Protein AF-A0A9E6ULP2-F1 (afdb_monomer)

Foldseek 3Di:
DLAADALVVQLVVQLVVQQVVVCVP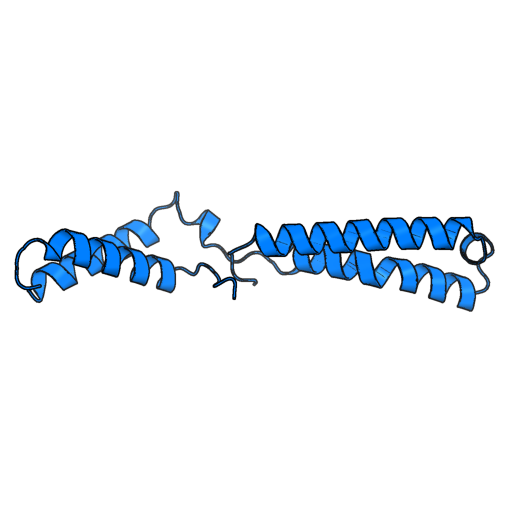PDCDPVSSVVSNVVSVVVSPPPVCVVLRDAAECVRQQLNQLQCQLVVLVVVLVVCVVVVPVVSPDPVSVVVSNVSNVVSNVSNVVSVVPHSHHYD

Structure (mmCIF, N/CA/C/O backbone):
data_AF-A0A9E6ULP2-F1
#
_entry.id   AF-A0A9E6ULP2-F1
#
loop_
_atom_site.group_PDB
_atom_site.id
_atom_site.type_symbol
_atom_site.label_atom_id
_atom_site.label_alt_id
_atom_site.label_comp_id
_atom_site.label_asym_id
_atom_site.label_entity_id
_atom_site.label_seq_id
_atom_site.pdbx_PDB_ins_code
_atom_site.Cartn_x
_atom_site.Cartn_y
_atom_site.Cartn_z
_atom_site.occupancy
_atom_site.B_iso_or_equiv
_atom_site.auth_seq_id
_atom_site.auth_comp_id
_atom_site.auth_asym_id
_atom_site.auth_atom_id
_atom_site.pdbx_PDB_model_num
ATOM 1 N N . MET A 1 1 ? -12.528 10.688 2.227 1.00 38.94 1 MET A N 1
ATOM 2 C CA . MET A 1 1 ? -11.311 10.416 3.024 1.00 38.94 1 MET A CA 1
ATOM 3 C C . MET A 1 1 ? -11.474 9.041 3.650 1.00 38.94 1 MET A C 1
ATOM 5 O O . MET A 1 1 ? -12.421 8.856 4.396 1.00 38.94 1 MET A O 1
ATOM 9 N N . THR A 1 2 ? -10.645 8.054 3.305 1.00 45.78 2 THR A N 1
ATOM 10 C CA . THR A 1 2 ? -10.692 6.730 3.947 1.00 45.78 2 THR A CA 1
ATOM 11 C C . THR A 1 2 ? -10.040 6.839 5.324 1.00 45.78 2 THR A C 1
ATOM 13 O O . THR A 1 2 ? -8.835 7.054 5.444 1.00 45.78 2 THR A O 1
ATOM 16 N N . HIS A 1 3 ? -10.854 6.804 6.377 1.00 56.56 3 HIS A N 1
ATOM 17 C CA . HIS A 1 3 ? -10.386 6.939 7.753 1.00 56.56 3 HIS A CA 1
ATOM 18 C C . HIS A 1 3 ? -9.713 5.636 8.201 1.00 56.56 3 HIS A C 1
ATOM 20 O O . HIS A 1 3 ? -10.330 4.577 8.162 1.00 56.56 3 HIS A O 1
ATOM 26 N N . ALA A 1 4 ? -8.447 5.709 8.628 1.00 64.69 4 ALA A N 1
ATOM 27 C CA . ALA A 1 4 ? -7.738 4.543 9.150 1.00 64.69 4 ALA A CA 1
ATOM 28 C C . ALA A 1 4 ? -8.440 3.967 10.398 1.00 64.69 4 ALA A C 1
ATOM 30 O O . ALA A 1 4 ? -8.807 4.730 11.298 1.00 64.69 4 ALA A O 1
ATOM 31 N N . LEU A 1 5 ? -8.603 2.646 10.456 1.00 67.56 5 LEU A N 1
ATOM 32 C CA . LEU A 1 5 ? -9.182 1.900 11.569 1.00 67.56 5 LEU A CA 1
ATOM 33 C C . LEU A 1 5 ? -8.105 1.717 12.651 1.00 67.56 5 LEU A C 1
ATOM 35 O O . LEU A 1 5 ? -7.146 0.970 12.469 1.00 67.56 5 LEU A O 1
ATOM 39 N N . THR A 1 6 ? -8.226 2.445 13.760 1.00 72.19 6 THR A N 1
ATOM 40 C CA . THR A 1 6 ? -7.320 2.359 14.918 1.00 72.19 6 THR A CA 1
ATOM 41 C C . THR A 1 6 ? -8.057 1.783 16.118 1.00 72.19 6 THR A C 1
ATOM 43 O O . THR A 1 6 ? -9.282 1.871 16.182 1.00 72.19 6 THR A O 1
ATOM 46 N N . ARG A 1 7 ? -7.321 1.251 17.107 1.00 72.31 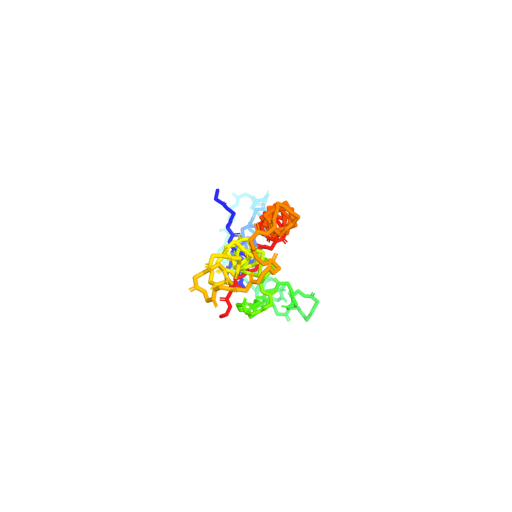7 ARG A N 1
ATOM 47 C CA . ARG A 1 7 ? -7.918 0.744 18.356 1.00 72.31 7 ARG A CA 1
ATOM 48 C C . ARG A 1 7 ? -8.822 1.790 19.017 1.00 72.31 7 ARG A C 1
ATOM 50 O O . ARG A 1 7 ? -9.983 1.508 19.267 1.00 72.31 7 ARG A O 1
ATOM 57 N N . SER A 1 8 ? -8.330 3.018 19.158 1.00 73.19 8 SER A N 1
ATOM 58 C CA . SER A 1 8 ? -9.092 4.140 19.718 1.00 73.19 8 SER A CA 1
ATOM 59 C C . SER A 1 8 ? -10.354 4.5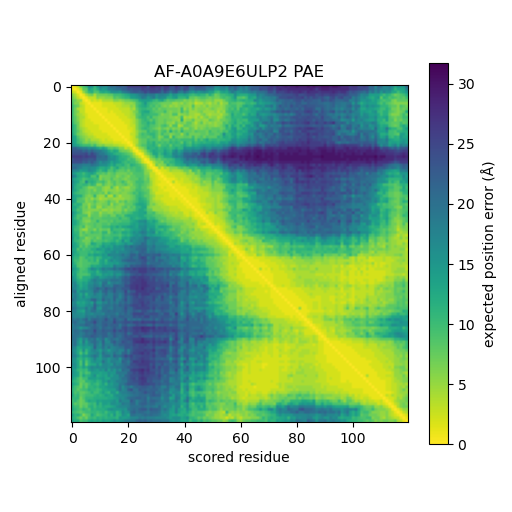01 18.925 1.00 73.19 8 SER A C 1
ATOM 61 O O . SER A 1 8 ? -11.341 4.935 19.507 1.00 73.19 8 SER A O 1
ATOM 63 N N . ARG A 1 9 ? -10.351 4.328 17.595 1.00 75.19 9 ARG A N 1
ATOM 64 C CA . ARG A 1 9 ? -11.533 4.578 16.756 1.00 75.19 9 ARG A CA 1
ATOM 65 C C . ARG A 1 9 ? -12.549 3.455 16.838 1.00 75.19 9 ARG A C 1
ATOM 67 O O . ARG A 1 9 ? -13.739 3.739 16.836 1.00 75.19 9 ARG A O 1
ATOM 74 N N . LEU A 1 10 ? -12.085 2.209 16.902 1.00 75.19 10 LEU A N 1
ATOM 75 C CA . LEU A 1 10 ? -12.963 1.076 17.153 1.00 75.19 10 LEU A CA 1
ATOM 76 C C . LEU A 1 10 ? -13.621 1.221 18.529 1.00 75.19 10 LEU A C 1
ATOM 78 O O . LEU A 1 10 ? -14.828 1.066 18.632 1.00 75.19 10 LEU A O 1
ATOM 82 N N . GLU A 1 11 ? -12.852 1.586 19.555 1.00 73.94 11 GLU A N 1
ATOM 83 C CA . GLU A 1 11 ? -13.379 1.840 20.898 1.00 73.94 11 GLU A CA 1
ATOM 84 C C . GLU A 1 11 ? -14.422 2.960 20.900 1.00 73.94 11 GLU A C 1
ATOM 86 O O . GLU A 1 11 ? -15.490 2.787 21.476 1.00 73.94 11 GLU A O 1
ATOM 91 N N . ALA A 1 12 ? -14.157 4.076 20.214 1.00 75.25 12 ALA A N 1
ATOM 92 C CA . ALA A 1 12 ? -15.123 5.165 20.093 1.00 75.25 12 ALA A CA 1
ATOM 93 C C . ALA A 1 12 ? -16.407 4.718 19.372 1.00 75.25 12 ALA A C 1
ATOM 95 O O . ALA A 1 12 ? -17.495 4.918 19.893 1.00 75.25 12 ALA A O 1
ATOM 96 N N . ALA A 1 13 ? -16.288 4.032 18.231 1.00 75.12 13 ALA A N 1
ATOM 97 C CA . ALA A 1 13 ? -17.442 3.569 17.459 1.00 75.12 13 ALA A CA 1
ATOM 98 C C . ALA A 1 13 ? -18.276 2.511 18.203 1.00 75.12 13 ALA A C 1
ATOM 100 O O . ALA A 1 13 ? -19.500 2.520 18.120 1.00 75.12 13 ALA A O 1
ATOM 101 N N . VAL A 1 14 ? -17.629 1.601 18.940 1.00 77.19 14 VAL A N 1
ATOM 102 C CA . VAL A 1 14 ? -18.321 0.605 19.771 1.00 77.19 14 VAL A CA 1
ATOM 103 C C . VAL A 1 14 ? -18.964 1.269 20.986 1.00 77.19 14 VAL A C 1
ATOM 105 O O . VAL A 1 14 ? -20.073 0.894 21.351 1.00 77.19 14 VAL A O 1
ATOM 108 N N . ALA A 1 15 ? -18.309 2.259 21.600 1.00 70.44 15 ALA A N 1
ATOM 109 C CA . ALA A 1 15 ? -18.885 3.016 22.705 1.00 70.44 15 ALA A CA 1
ATOM 110 C C . ALA A 1 15 ? -20.106 3.830 22.256 1.00 70.44 15 ALA A C 1
ATOM 112 O O . ALA A 1 15 ? -21.108 3.817 22.963 1.00 70.44 15 ALA A O 1
ATOM 113 N N . ASP A 1 16 ? -20.046 4.465 21.083 1.00 70.06 16 ASP A N 1
ATOM 114 C CA . ASP A 1 16 ? -21.165 5.209 20.497 1.00 70.06 16 ASP A CA 1
ATOM 115 C C . ASP A 1 16 ? -22.3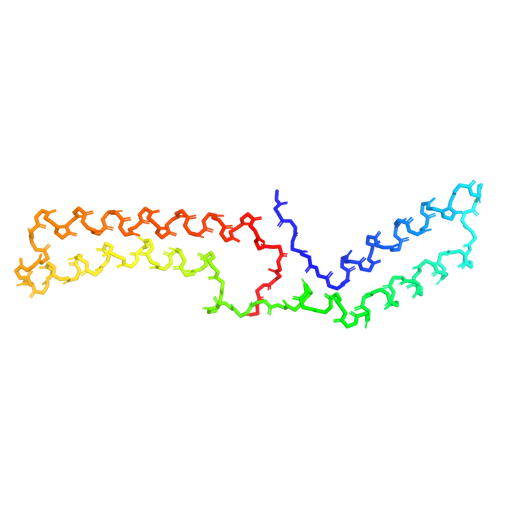22 4.260 20.150 1.00 70.06 16 ASP A C 1
ATOM 117 O O . ASP A 1 16 ? -23.435 4.462 20.618 1.00 70.06 16 ASP A O 1
ATOM 121 N N . ALA A 1 17 ? -22.058 3.145 19.456 1.00 71.25 17 ALA A N 1
ATOM 122 C CA . ALA A 1 17 ? -23.091 2.156 19.129 1.00 71.25 17 ALA A CA 1
ATOM 123 C C . ALA A 1 17 ? -23.721 1.505 20.377 1.00 71.25 17 ALA A C 1
ATOM 125 O O . ALA A 1 17 ? -24.922 1.234 20.410 1.00 71.25 17 ALA A O 1
ATOM 126 N N . ALA A 1 18 ? -22.925 1.251 21.420 1.00 70.06 18 ALA A N 1
ATOM 127 C CA . ALA A 1 18 ? -23.423 0.730 22.688 1.00 70.06 18 ALA A CA 1
ATOM 128 C C . ALA A 1 18 ? -24.217 1.786 23.470 1.00 70.06 18 ALA A C 1
ATOM 130 O O . ALA A 1 18 ? -25.210 1.444 24.107 1.00 70.06 18 ALA A O 1
ATOM 131 N N . ALA A 1 19 ? -23.804 3.055 23.423 1.00 65.31 19 ALA A N 1
ATOM 132 C CA . ALA A 1 19 ? -24.542 4.163 24.015 1.00 65.31 19 ALA A CA 1
ATOM 133 C C . ALA A 1 19 ? -25.871 4.409 23.288 1.00 65.31 19 ALA A C 1
ATOM 135 O O . ALA A 1 19 ? -26.871 4.619 23.965 1.00 65.31 19 ALA A O 1
ATOM 136 N N . ASP A 1 20 ? -25.908 4.296 21.959 1.00 68.88 20 ASP A N 1
ATOM 137 C CA . ASP A 1 20 ? -27.130 4.387 21.152 1.00 68.88 20 ASP A CA 1
ATOM 138 C C . ASP A 1 20 ? -28.093 3.234 21.472 1.00 68.88 20 ASP A C 1
ATOM 140 O O . ASP A 1 20 ? -29.272 3.463 21.737 1.00 68.88 20 ASP A O 1
ATOM 144 N N . ALA A 1 21 ? -27.588 1.997 21.560 1.00 63.09 21 ALA A N 1
ATOM 145 C CA . ALA A 1 21 ? -28.390 0.829 21.936 1.00 63.09 21 ALA A CA 1
ATOM 146 C C . ALA A 1 21 ? -28.915 0.894 23.386 1.00 63.09 21 ALA A C 1
ATOM 148 O O . ALA A 1 21 ? -30.000 0.399 23.681 1.00 63.09 21 ALA A O 1
ATOM 149 N N . LEU A 1 22 ? -28.160 1.508 24.304 1.00 63.50 22 LEU A N 1
ATOM 150 C CA . LEU A 1 22 ? -28.596 1.770 25.682 1.00 63.50 22 LEU A CA 1
ATOM 151 C C . LEU A 1 22 ? -29.486 3.025 25.788 1.00 63.50 22 LEU A C 1
ATOM 153 O O . LEU A 1 22 ? -30.222 3.173 26.763 1.00 63.50 22 LEU A O 1
ATOM 157 N N . GLY A 1 23 ? -29.414 3.921 24.802 1.00 55.03 23 GLY A N 1
ATOM 158 C CA . GLY A 1 23 ? -30.102 5.208 24.719 1.00 55.03 23 GLY A CA 1
ATOM 159 C C . GLY A 1 23 ? -31.560 5.126 24.271 1.00 55.03 23 GLY A C 1
ATOM 160 O O . GLY A 1 23 ? -32.308 6.068 24.528 1.00 55.03 23 GLY A O 1
ATOM 161 N N . GLU A 1 24 ? -32.020 3.988 23.732 1.00 53.06 24 GLU A N 1
ATOM 162 C CA . GLU A 1 24 ? -33.464 3.710 23.628 1.00 53.06 24 GLU A CA 1
ATOM 163 C C . GLU A 1 24 ? -34.162 3.738 25.007 1.00 53.06 24 GLU A C 1
ATOM 165 O O . GLU A 1 24 ? -35.375 3.932 25.090 1.00 53.06 24 GLU A O 1
ATOM 170 N N . ALA A 1 25 ? -33.408 3.666 26.113 1.00 51.59 25 ALA A N 1
ATOM 171 C CA . ALA A 1 25 ? -33.887 3.966 27.460 1.00 51.59 25 ALA A CA 1
ATOM 172 C C . ALA A 1 25 ? -33.634 5.441 27.861 1.00 51.59 25 ALA A C 1
ATOM 174 O O . ALA A 1 25 ? -32.802 5.728 28.714 1.00 51.59 25 ALA A O 1
ATOM 175 N N . ALA A 1 26 ? -34.388 6.362 27.254 1.00 49.25 26 ALA A N 1
ATOM 176 C CA . ALA A 1 26 ? -34.770 7.734 27.654 1.00 49.25 26 ALA A CA 1
ATOM 177 C C . ALA A 1 26 ? -33.758 8.758 28.246 1.00 49.25 26 ALA A C 1
ATOM 179 O O . ALA A 1 26 ? -33.961 9.942 28.002 1.00 49.25 26 ALA A O 1
ATOM 180 N N . VAL A 1 27 ? -32.700 8.419 28.990 1.00 54.62 27 VAL A N 1
ATOM 181 C CA . VAL A 1 27 ? -31.626 9.350 29.409 1.00 54.62 27 VAL A CA 1
ATOM 182 C C . VAL A 1 27 ? -30.354 8.538 29.704 1.00 54.62 27 VAL A C 1
ATOM 184 O O . VAL A 1 27 ? -30.373 7.712 30.623 1.00 54.62 27 VAL A O 1
ATOM 187 N N . PRO A 1 28 ? -29.219 8.767 29.013 1.00 55.56 28 PRO A N 1
ATOM 188 C CA . PRO A 1 28 ? -27.991 8.034 29.292 1.00 55.56 28 PRO A CA 1
ATOM 189 C C . PRO A 1 28 ? -27.460 8.419 30.677 1.00 55.56 28 PRO A C 1
ATOM 191 O O . PRO A 1 28 ? -26.931 9.506 30.904 1.00 55.56 28 PRO A O 1
ATOM 194 N N . THR A 1 29 ? -27.612 7.514 31.642 1.00 64.44 29 THR A N 1
ATOM 195 C CA . THR A 1 29 ? -27.013 7.674 32.971 1.00 64.44 29 THR A CA 1
ATOM 196 C C . THR A 1 29 ? -25.493 7.509 32.885 1.00 64.44 29 THR A C 1
ATOM 198 O O . THR A 1 29 ? -24.982 6.752 32.058 1.00 64.44 29 THR A O 1
ATOM 201 N N . GLY A 1 30 ? -24.736 8.140 33.792 1.00 66.06 30 GLY A N 1
ATOM 202 C CA . GLY A 1 30 ? -23.274 7.966 33.855 1.00 66.06 30 GLY A CA 1
ATOM 203 C C . GLY A 1 30 ? -22.826 6.498 33.984 1.00 66.06 30 GLY A C 1
ATOM 204 O O . GLY A 1 30 ? -21.731 6.144 33.552 1.00 66.06 30 GLY A O 1
ATOM 205 N N . LYS A 1 31 ? -23.697 5.618 34.503 1.00 67.62 31 LYS A N 1
ATOM 206 C CA . LYS A 1 31 ? -23.482 4.163 34.551 1.00 67.62 31 LYS A CA 1
ATOM 207 C C . LYS A 1 31 ? -23.613 3.489 33.178 1.00 67.62 31 LYS A C 1
ATOM 209 O O . LYS A 1 31 ? -22.818 2.600 32.890 1.00 67.62 31 LYS A O 1
ATOM 214 N N . ALA A 1 32 ? -24.557 3.914 32.336 1.00 67.12 32 ALA A N 1
ATOM 215 C CA . ALA A 1 32 ? -24.719 3.392 30.976 1.00 67.12 32 ALA A CA 1
ATOM 216 C C . ALA A 1 32 ? -23.506 3.744 30.098 1.00 67.12 32 ALA A C 1
ATOM 218 O O . ALA A 1 32 ? -22.935 2.865 29.459 1.00 67.12 32 ALA A O 1
ATOM 219 N N . MET A 1 33 ? -23.022 4.988 30.181 1.00 68.38 33 MET A N 1
ATOM 220 C CA . MET A 1 33 ? -21.796 5.422 29.489 1.00 68.38 33 MET A CA 1
ATOM 221 C C . MET A 1 33 ? -20.546 4.672 29.977 1.00 68.38 33 MET A C 1
ATOM 223 O O . MET A 1 33 ? -19.675 4.313 29.183 1.00 68.38 33 MET A O 1
ATOM 227 N N . ALA A 1 34 ? -20.455 4.385 31.281 1.00 72.06 34 ALA A N 1
ATOM 228 C CA . ALA A 1 34 ? -19.375 3.565 31.829 1.00 72.06 34 ALA A CA 1
ATOM 229 C C . ALA A 1 34 ? -19.451 2.100 31.353 1.00 72.06 34 ALA A C 1
ATOM 231 O O . ALA A 1 34 ? -18.416 1.488 31.093 1.00 72.06 34 ALA A O 1
ATOM 232 N N . GLY A 1 35 ? -20.660 1.545 31.210 1.00 73.19 35 GLY A N 1
ATOM 233 C CA . GLY A 1 35 ? -20.890 0.214 30.640 1.00 73.19 35 GLY A CA 1
ATOM 234 C C . GLY A 1 35 ? -20.507 0.131 29.161 1.00 73.19 35 GLY A C 1
ATOM 235 O O . GLY A 1 35 ? -19.785 -0.786 28.776 1.00 73.19 35 GLY A O 1
ATOM 236 N N . ALA A 1 36 ? -20.901 1.126 28.363 1.00 71.69 36 ALA A N 1
ATOM 237 C CA . ALA A 1 36 ? -20.540 1.240 26.950 1.00 71.69 36 ALA A CA 1
ATOM 238 C C . ALA A 1 36 ? -19.018 1.314 26.744 1.00 71.69 36 ALA A C 1
ATOM 240 O O . ALA A 1 36 ? -18.472 0.603 25.902 1.00 71.69 36 ALA A O 1
ATOM 241 N N . ARG A 1 37 ? -18.303 2.092 27.572 1.00 76.31 37 ARG A N 1
ATOM 242 C CA . ARG A 1 37 ? -16.829 2.133 27.545 1.00 76.31 37 ARG A CA 1
ATOM 243 C C . ARG A 1 37 ? -16.184 0.795 27.890 1.00 76.31 37 ARG A C 1
ATOM 245 O O . ARG A 1 37 ? -15.278 0.372 27.185 1.00 76.31 37 ARG A O 1
ATOM 252 N N . ARG A 1 38 ? -16.661 0.100 28.927 1.00 76.94 38 ARG A N 1
ATOM 253 C CA . ARG A 1 38 ? -16.136 -1.232 29.283 1.00 76.94 38 ARG A CA 1
ATOM 254 C C . ARG A 1 38 ? -16.373 -2.256 28.176 1.00 76.94 38 ARG A C 1
ATOM 256 O O . ARG A 1 38 ? -15.509 -3.089 27.922 1.00 76.94 38 ARG A O 1
ATOM 263 N N . LEU A 1 39 ? -17.526 -2.189 27.510 1.00 74.81 39 LEU A N 1
ATOM 264 C CA . LEU A 1 39 ? -17.814 -3.039 26.360 1.00 74.81 39 LEU A CA 1
ATOM 265 C C . LEU A 1 39 ? -16.856 -2.724 25.203 1.00 74.81 39 LEU A C 1
ATOM 267 O O . LEU A 1 39 ? -16.262 -3.643 24.647 1.00 74.81 39 LEU A O 1
ATOM 271 N N . ALA A 1 40 ? -16.631 -1.445 24.902 1.00 73.75 40 ALA A N 1
ATOM 272 C CA . ALA A 1 40 ?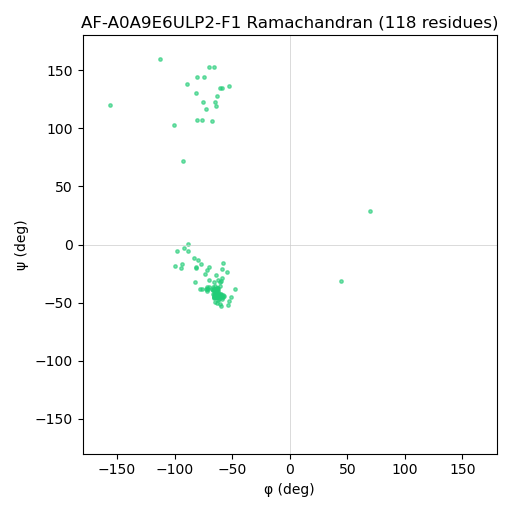 -15.666 -1.010 23.897 1.00 73.75 40 ALA A CA 1
ATOM 273 C C . ALA A 1 40 ? -14.236 -1.497 24.187 1.00 73.75 40 ALA A C 1
ATOM 275 O O . ALA A 1 40 ? -13.591 -2.042 23.292 1.00 73.75 40 ALA A O 1
ATOM 276 N N . GLU A 1 41 ? -13.776 -1.386 25.436 1.00 77.31 41 GLU A N 1
ATOM 277 C CA . GLU A 1 41 ? -12.485 -1.925 25.888 1.00 77.31 41 GLU A CA 1
ATOM 278 C C . GLU A 1 41 ? -12.423 -3.455 25.749 1.00 77.31 41 GLU A C 1
ATOM 280 O O . GLU A 1 41 ? -11.408 -4.006 25.326 1.00 77.31 41 GLU A O 1
ATOM 285 N N . SER A 1 42 ? -13.517 -4.164 26.049 1.00 77.88 42 SER A N 1
ATOM 286 C CA . SER A 1 42 ? -13.564 -5.625 25.907 1.00 77.88 42 SER A CA 1
ATOM 287 C C . SER A 1 42 ? -13.500 -6.081 24.445 1.00 77.88 42 SER A C 1
ATOM 289 O O . SER A 1 42 ? -12.809 -7.048 24.130 1.00 77.88 42 SER A O 1
ATOM 291 N N . VAL A 1 43 ? -14.161 -5.354 23.538 1.00 76.75 43 VAL A N 1
ATOM 292 C CA . VAL A 1 43 ? -14.167 -5.640 22.095 1.00 76.75 43 VAL A CA 1
ATOM 293 C C . VAL A 1 43 ? -12.815 -5.300 21.469 1.00 76.75 43 VAL A C 1
ATOM 295 O O . VAL A 1 43 ? -12.323 -6.034 20.614 1.00 76.75 43 VAL A O 1
ATOM 298 N N . SER A 1 44 ? -12.175 -4.214 21.905 1.00 75.12 44 SER A N 1
ATOM 299 C CA . SER A 1 44 ? -10.859 -3.813 21.400 1.00 75.12 44 SER A CA 1
ATOM 300 C C . SER A 1 44 ? -9.719 -4.724 21.880 1.00 75.12 44 SER A C 1
ATOM 302 O O . SER A 1 44 ? -8.668 -4.798 21.227 1.00 75.12 44 SER A O 1
ATOM 304 N N . ALA A 1 45 ? -9.940 -5.430 22.993 1.00 79.06 45 ALA A N 1
ATOM 305 C CA . ALA A 1 45 ? -9.062 -6.454 23.546 1.00 79.06 45 ALA A CA 1
ATOM 306 C C . ALA A 1 45 ? -9.328 -7.869 22.994 1.00 79.06 45 ALA A C 1
ATOM 308 O O . ALA A 1 45 ? -8.556 -8.780 23.301 1.00 79.06 45 ALA A O 1
ATOM 309 N N . ASP A 1 46 ? -10.371 -8.075 22.177 1.00 80.06 46 ASP A N 1
ATOM 310 C CA . ASP A 1 46 ? -10.672 -9.389 21.602 1.00 80.06 46 ASP A CA 1
ATOM 311 C C . ASP A 1 46 ? -9.536 -9.832 20.649 1.00 80.06 46 ASP A C 1
ATOM 313 O O . ASP A 1 46 ? -9.235 -9.141 19.661 1.00 80.06 46 ASP A O 1
ATOM 317 N N . PRO A 1 47 ? -8.902 -11.000 20.889 1.00 77.00 47 PRO A N 1
ATOM 318 C CA . PRO A 1 47 ? -7.830 -11.517 20.040 1.00 77.00 47 PRO A CA 1
ATOM 319 C C . PRO A 1 47 ? -8.252 -11.738 18.578 1.00 77.00 47 PRO A C 1
ATOM 321 O O . PRO A 1 47 ? -7.394 -11.756 17.697 1.00 77.00 47 PRO A O 1
ATOM 324 N N . ARG A 1 48 ? -9.551 -11.866 18.284 1.00 77.81 48 ARG A N 1
ATOM 325 C CA . ARG A 1 48 ? -10.080 -11.996 16.916 1.00 77.81 48 ARG A CA 1
ATOM 326 C C . ARG A 1 48 ? -10.047 -10.681 16.137 1.00 77.81 48 ARG A C 1
ATOM 328 O O . ARG A 1 48 ? -9.975 -10.709 14.911 1.00 77.81 48 ARG A O 1
ATOM 335 N N . VAL A 1 49 ? -10.075 -9.541 16.828 1.00 71.25 49 VAL A N 1
ATOM 336 C CA . VAL A 1 49 ? -10.082 -8.200 16.217 1.00 71.25 49 VAL A CA 1
ATOM 337 C C . VAL A 1 49 ? -8.665 -7.620 16.119 1.00 71.25 49 VAL A C 1
ATOM 339 O O . VAL A 1 49 ? -8.390 -6.773 15.267 1.00 71.25 49 VAL A O 1
ATOM 342 N N . ALA A 1 50 ? -7.724 -8.132 16.919 1.00 70.44 50 ALA A N 1
ATOM 343 C CA . ALA A 1 50 ? -6.325 -7.704 16.918 1.00 70.44 50 ALA A CA 1
ATOM 344 C C . ALA A 1 50 ? -5.657 -7.679 15.518 1.00 70.44 50 ALA A C 1
ATOM 346 O O . ALA A 1 50 ? -5.067 -6.647 15.186 1.00 70.44 50 ALA A O 1
ATOM 347 N N . PRO A 1 51 ? -5.804 -8.692 14.632 1.00 70.12 51 PRO A N 1
ATOM 348 C CA . PRO A 1 51 ? -5.181 -8.670 13.299 1.00 70.12 51 PRO A CA 1
ATOM 349 C C . PRO A 1 51 ? -5.696 -7.548 12.381 1.00 70.12 51 PRO A C 1
ATOM 351 O O . PRO A 1 51 ? -5.000 -7.106 11.459 1.00 70.12 51 PRO A O 1
ATOM 354 N N . ALA A 1 52 ? -6.929 -7.090 12.617 1.00 67.62 52 ALA A N 1
ATOM 355 C CA . ALA A 1 52 ? -7.547 -5.992 11.880 1.00 67.62 52 ALA A CA 1
ATOM 356 C C . ALA A 1 52 ? -7.100 -4.614 12.395 1.00 67.62 52 ALA A C 1
ATOM 358 O O . ALA A 1 52 ? -7.210 -3.635 11.663 1.00 67.62 52 ALA A O 1
ATOM 359 N N . LEU A 1 53 ? -6.575 -4.535 13.620 1.00 69.25 53 LEU A N 1
ATOM 360 C CA . LEU A 1 53 ? -6.091 -3.303 14.251 1.00 69.25 53 LEU A CA 1
ATOM 361 C C . LEU A 1 53 ? -4.571 -3.148 14.178 1.00 69.25 53 LEU A C 1
ATOM 363 O O . LEU A 1 53 ? -4.058 -2.043 14.365 1.00 69.25 53 LEU A O 1
ATOM 367 N N . GLU A 1 54 ? -3.846 -4.238 13.923 1.00 76.56 54 GLU A N 1
ATOM 368 C CA . GLU A 1 54 ? -2.395 -4.200 13.816 1.00 76.56 54 GLU A CA 1
ATOM 369 C C . GLU A 1 54 ? -1.940 -3.330 12.634 1.00 76.56 54 GLU A C 1
ATOM 371 O O . GLU A 1 54 ? -2.365 -3.546 11.489 1.00 76.56 54 GLU A O 1
ATOM 376 N N . PRO A 1 55 ? -1.040 -2.361 12.885 1.00 73.38 55 PRO A N 1
ATOM 377 C CA . PRO A 1 55 ? -0.455 -1.568 11.824 1.00 73.38 55 PRO A CA 1
ATOM 378 C C . PRO A 1 55 ? 0.282 -2.448 10.818 1.00 73.38 55 PRO A C 1
ATOM 380 O O . PRO A 1 55 ? 1.094 -3.308 11.174 1.00 73.38 55 PRO A O 1
ATOM 383 N N . VAL A 1 56 ? 0.058 -2.190 9.535 1.00 74.31 56 VAL A N 1
ATOM 384 C CA . VAL A 1 56 ? 0.774 -2.890 8.470 1.00 74.31 56 VAL A CA 1
ATOM 385 C C . VAL A 1 56 ? 2.133 -2.221 8.295 1.00 74.31 56 VAL A C 1
ATOM 387 O O . VAL A 1 56 ? 2.227 -1.003 8.165 1.00 74.31 56 VAL A O 1
ATOM 390 N N . SER A 1 57 ? 3.211 -3.005 8.267 1.00 79.50 57 SER A N 1
ATOM 391 C CA . SER A 1 57 ? 4.534 -2.480 7.901 1.00 79.50 57 SER A CA 1
ATOM 392 C C . SER A 1 57 ? 4.464 -1.752 6.555 1.00 79.50 57 SER A C 1
ATOM 394 O O . SER A 1 57 ? 3.896 -2.292 5.604 1.00 79.50 57 SER A O 1
ATOM 396 N N . ARG A 1 58 ? 5.096 -0.574 6.431 1.00 75.50 58 ARG A N 1
ATOM 397 C CA . ARG A 1 58 ? 5.228 0.146 5.145 1.00 75.50 58 ARG A CA 1
ATOM 398 C C . ARG A 1 58 ? 5.691 -0.758 4.001 1.00 75.50 58 ARG A C 1
ATOM 400 O O . ARG A 1 58 ? 5.155 -0.680 2.902 1.00 75.50 58 ARG A O 1
ATOM 407 N N . LEU A 1 59 ? 6.608 -1.685 4.280 1.00 73.31 59 LEU A N 1
ATOM 408 C CA . LEU A 1 59 ? 7.123 -2.640 3.297 1.00 73.31 59 LEU A CA 1
ATOM 409 C C . LEU A 1 59 ? 6.101 -3.692 2.868 1.00 73.31 59 LEU A C 1
ATOM 411 O O . LEU A 1 59 ? 6.304 -4.325 1.841 1.00 73.31 59 LEU A O 1
ATOM 415 N N . LYS A 1 60 ? 5.031 -3.920 3.635 1.00 76.19 60 LYS A N 1
ATOM 416 C CA . LYS A 1 60 ? 3.908 -4.813 3.299 1.00 76.19 60 LYS A CA 1
ATOM 417 C C . LYS A 1 60 ? 2.701 -4.061 2.728 1.00 76.19 60 LYS A C 1
ATOM 419 O O . LYS A 1 6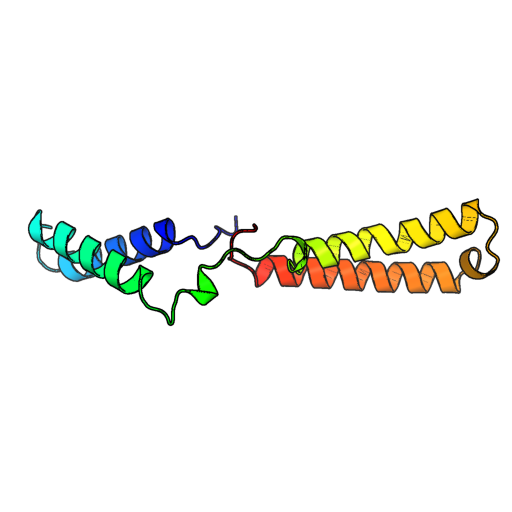0 ? 1.759 -4.707 2.282 1.00 76.19 60 LYS A O 1
ATOM 424 N N . SER A 1 61 ? 2.732 -2.727 2.707 1.00 78.88 61 SER A N 1
ATOM 425 C CA . SER A 1 61 ? 1.665 -1.908 2.132 1.00 78.88 61 SER A CA 1
ATOM 426 C C . SER A 1 61 ? 1.552 -2.150 0.631 1.00 78.88 61 SER A C 1
ATOM 428 O O . SER A 1 61 ? 2.490 -1.898 -0.127 1.00 78.88 61 SER A O 1
ATOM 430 N N . GLN A 1 62 ? 0.387 -2.628 0.201 1.00 80.50 62 GLN A N 1
ATOM 431 C CA . GLN A 1 62 ? 0.085 -2.835 -1.213 1.00 80.50 62 GLN A CA 1
ATOM 432 C C . GLN A 1 62 ? 0.094 -1.505 -1.976 1.00 80.50 62 GLN A C 1
ATOM 434 O O . GLN A 1 62 ? 0.648 -1.439 -3.068 1.00 80.50 62 GLN A O 1
ATOM 439 N N . THR A 1 63 ? -0.389 -0.424 -1.350 1.00 83.38 63 THR A N 1
ATOM 440 C CA . THR A 1 63 ? -0.320 0.934 -1.905 1.00 83.38 63 THR A CA 1
ATOM 441 C C . THR A 1 63 ? 1.115 1.375 -2.162 1.00 83.38 63 THR A C 1
ATOM 443 O O . THR A 1 63 ? 1.438 1.758 -3.281 1.00 83.38 63 THR A O 1
ATOM 446 N N . LEU A 1 64 ? 2.003 1.282 -1.163 1.00 82.38 64 LEU A N 1
ATOM 447 C CA . LEU A 1 64 ? 3.397 1.717 -1.333 1.00 82.38 64 LEU A CA 1
ATOM 448 C C . LEU A 1 64 ? 4.162 0.835 -2.321 1.00 82.38 64 LEU A C 1
ATOM 450 O O . LEU A 1 64 ? 4.920 1.357 -3.131 1.00 82.38 64 LEU A O 1
ATOM 454 N N . ARG A 1 65 ? 3.937 -0.485 -2.296 1.00 83.81 65 ARG A N 1
ATOM 455 C CA . ARG A 1 65 ? 4.518 -1.409 -3.282 1.00 83.81 65 ARG A CA 1
ATOM 456 C C . ARG A 1 65 ? 4.057 -1.079 -4.694 1.00 83.81 65 ARG A C 1
ATOM 458 O O . ARG A 1 65 ? 4.884 -1.007 -5.593 1.00 83.81 65 ARG A O 1
ATOM 465 N N . GLY A 1 66 ? 2.759 -0.858 -4.881 1.00 80.69 66 GLY A N 1
ATOM 466 C CA . GLY A 1 66 ? 2.197 -0.517 -6.180 1.00 80.69 66 GLY A CA 1
ATOM 467 C C . GLY A 1 66 ? 2.737 0.808 -6.712 1.00 80.69 66 GLY A C 1
ATOM 468 O O . GLY A 1 66 ? 3.160 0.863 -7.860 1.00 80.69 66 GLY A O 1
ATOM 469 N N . VAL A 1 67 ? 2.835 1.844 -5.867 1.00 86.12 67 VAL A N 1
ATOM 470 C CA . VAL A 1 67 ? 3.445 3.134 -6.242 1.00 86.12 67 VAL A CA 1
ATOM 471 C C . VAL A 1 67 ? 4.923 2.966 -6.597 1.00 86.12 67 VAL A C 1
ATOM 473 O O . VAL A 1 67 ? 5.370 3.497 -7.610 1.00 86.12 67 VAL A O 1
ATOM 476 N N . ALA A 1 68 ? 5.677 2.204 -5.801 1.00 88.56 68 ALA A N 1
ATOM 477 C CA . ALA A 1 68 ? 7.087 1.942 -6.071 1.00 88.56 68 ALA A CA 1
ATOM 478 C C . ALA A 1 68 ? 7.292 1.196 -7.397 1.00 88.56 68 ALA A C 1
ATOM 480 O O . ALA A 1 68 ? 8.192 1.548 -8.149 1.00 88.56 68 ALA A 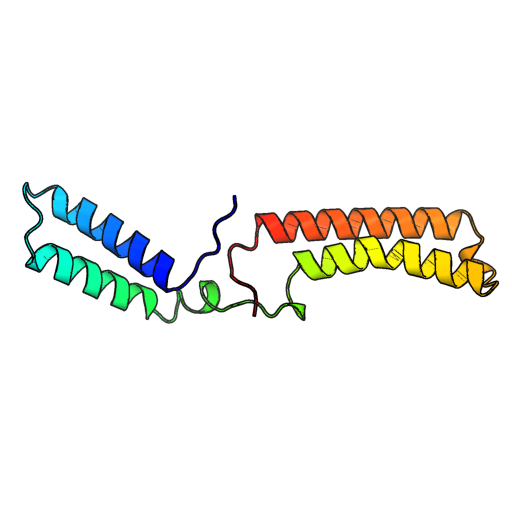O 1
ATOM 481 N N . ILE A 1 69 ? 6.445 0.214 -7.720 1.00 85.06 69 ILE A N 1
ATOM 482 C CA . ILE A 1 69 ? 6.467 -0.479 -9.018 1.00 85.06 69 ILE A CA 1
ATOM 483 C C . ILE A 1 69 ? 6.087 0.491 -10.143 1.00 85.06 69 ILE A C 1
ATOM 485 O O . ILE A 1 69 ? 6.784 0.561 -11.153 1.00 85.06 69 ILE A O 1
ATOM 489 N N . ALA A 1 70 ? 5.021 1.274 -9.945 1.00 85.06 70 ALA A N 1
ATOM 490 C CA . ALA A 1 70 ? 4.500 2.206 -10.938 1.00 85.06 70 ALA A CA 1
ATOM 491 C C . ALA A 1 70 ? 5.532 3.254 -11.364 1.00 85.06 70 ALA A C 1
ATOM 493 O O . ALA A 1 70 ? 5.703 3.499 -12.557 1.00 85.06 70 ALA A O 1
ATOM 494 N N . ALA A 1 71 ? 6.235 3.836 -10.391 1.00 84.94 71 ALA A N 1
ATOM 495 C CA . ALA A 1 71 ? 7.289 4.815 -10.626 1.00 84.94 71 ALA A CA 1
ATOM 496 C C . ALA A 1 71 ? 8.639 4.166 -10.975 1.00 84.94 71 ALA A C 1
ATOM 498 O O . ALA A 1 71 ? 9.423 4.732 -11.733 1.00 84.94 71 ALA A O 1
ATOM 499 N N . GLY A 1 72 ? 8.922 2.981 -10.432 1.00 83.06 72 GLY A N 1
ATOM 500 C CA . GLY A 1 72 ? 10.202 2.296 -10.589 1.00 83.06 72 GLY A CA 1
ATOM 501 C C . GLY A 1 72 ? 10.418 1.724 -11.985 1.00 83.06 72 GLY A C 1
ATOM 502 O O . GLY A 1 72 ? 11.516 1.846 -12.517 1.00 83.06 72 GLY A O 1
ATOM 503 N N . ALA A 1 73 ? 9.386 1.155 -12.611 1.00 82.94 73 ALA A N 1
ATOM 504 C CA . ALA A 1 73 ? 9.491 0.594 -13.959 1.00 82.94 73 ALA A CA 1
ATOM 505 C C . ALA A 1 73 ? 10.049 1.592 -15.007 1.00 82.94 73 ALA A C 1
ATOM 507 O O . ALA A 1 73 ? 11.065 1.274 -15.631 1.00 82.94 73 ALA A O 1
ATOM 508 N N . PRO A 1 74 ? 9.507 2.820 -15.157 1.00 83.44 74 PRO A N 1
ATOM 509 C CA . PRO A 1 74 ? 10.014 3.780 -16.134 1.00 83.44 74 PRO A CA 1
ATOM 510 C C . PRO A 1 74 ? 11.389 4.319 -15.742 1.00 83.44 74 PRO A C 1
ATOM 512 O O . PRO A 1 74 ? 12.200 4.595 -16.622 1.00 83.44 74 PRO A O 1
ATOM 515 N N . LEU A 1 75 ? 11.689 4.422 -14.442 1.00 86.94 75 LEU A N 1
ATOM 516 C CA . LEU A 1 75 ? 13.018 4.808 -13.961 1.00 86.94 75 LEU A CA 1
ATOM 517 C C . LEU A 1 75 ? 14.087 3.780 -14.342 1.00 86.94 75 LEU A C 1
ATOM 519 O O . LEU A 1 75 ? 15.181 4.168 -14.739 1.00 86.94 75 LEU A O 1
ATOM 523 N N . VAL A 1 76 ? 13.775 2.483 -14.270 1.00 86.88 76 VAL A N 1
ATOM 524 C CA . VAL A 1 76 ? 14.696 1.415 -14.686 1.00 86.88 76 VAL A CA 1
ATOM 525 C C . VAL A 1 76 ? 14.965 1.484 -16.189 1.00 86.88 76 VAL A C 1
ATOM 527 O O . VAL A 1 76 ? 16.120 1.378 -16.597 1.00 86.88 76 VAL A O 1
ATOM 530 N N . VAL A 1 77 ? 13.941 1.724 -17.015 1.00 86.62 77 VAL A N 1
ATOM 531 C CA . VAL A 1 77 ? 14.134 1.907 -18.465 1.00 86.62 77 VAL A CA 1
ATOM 532 C C . VAL A 1 77 ? 14.932 3.175 -18.763 1.00 86.62 77 VAL A C 1
ATOM 534 O O . VAL A 1 77 ? 15.872 3.127 -19.552 1.00 86.62 77 VAL A O 1
ATOM 537 N N . ALA A 1 78 ? 14.617 4.295 -18.111 1.00 85.12 78 ALA A N 1
ATOM 538 C CA . ALA A 1 78 ? 15.349 5.548 -18.282 1.00 85.12 78 ALA A CA 1
ATOM 539 C C . ALA A 1 78 ? 16.830 5.410 -17.890 1.00 85.12 78 ALA A C 1
ATOM 541 O O . ALA A 1 78 ? 17.705 5.871 -18.621 1.00 85.12 78 ALA A O 1
ATOM 542 N N . LEU A 1 79 ? 17.120 4.726 -16.780 1.00 89.44 79 LEU A N 1
ATOM 543 C CA . LEU A 1 79 ? 18.486 4.439 -16.348 1.00 89.44 79 LEU A CA 1
ATOM 544 C C . LEU A 1 79 ? 19.197 3.492 -17.323 1.00 89.44 79 LEU A C 1
ATOM 546 O O . LEU A 1 79 ? 20.348 3.732 -17.676 1.00 89.44 79 LEU A O 1
ATOM 550 N N . GLY A 1 80 ? 18.508 2.453 -17.801 1.00 84.94 80 GLY A N 1
ATOM 551 C CA . GLY A 1 80 ? 19.033 1.540 -18.816 1.00 84.94 80 GLY A CA 1
ATOM 552 C C . GLY A 1 80 ? 19.423 2.267 -20.103 1.00 84.94 80 GLY A C 1
ATOM 553 O O . GLY A 1 80 ? 20.511 2.036 -20.621 1.00 84.94 80 GLY A O 1
ATOM 554 N N . LYS A 1 81 ? 18.592 3.207 -20.568 1.00 89.00 81 LYS A N 1
ATOM 555 C CA . LYS A 1 81 ? 18.904 4.072 -21.716 1.00 89.00 81 LYS A CA 1
ATOM 556 C C . LYS A 1 81 ? 20.105 4.977 -21.447 1.00 89.00 81 LYS A C 1
ATOM 558 O O . LYS A 1 81 ? 20.992 5.072 -22.284 1.00 89.00 81 LYS A O 1
ATOM 563 N N . ALA A 1 82 ? 20.169 5.604 -20.272 1.00 89.81 82 ALA A N 1
ATOM 564 C CA . ALA A 1 82 ? 21.293 6.467 -19.901 1.00 89.81 82 ALA A CA 1
ATOM 565 C C . ALA A 1 82 ? 22.635 5.710 -19.842 1.00 89.81 82 ALA A C 1
ATOM 567 O O . ALA A 1 82 ? 23.681 6.290 -20.116 1.00 89.81 82 ALA A O 1
ATOM 568 N N . LEU A 1 83 ? 22.601 4.417 -19.506 1.00 91.38 83 LEU A N 1
ATOM 569 C CA . LEU A 1 83 ? 23.768 3.533 -19.467 1.00 91.38 83 LEU A CA 1
ATOM 570 C C . LEU A 1 83 ? 24.063 2.841 -20.814 1.00 91.38 83 LEU A C 1
ATOM 572 O O . LEU A 1 83 ? 25.005 2.054 -20.885 1.00 91.38 83 LEU A O 1
ATOM 576 N N . GLY A 1 84 ? 23.278 3.105 -21.866 1.00 87.44 84 GLY A N 1
ATOM 577 C CA . GLY A 1 84 ? 23.454 2.497 -23.191 1.00 87.44 84 GLY A CA 1
ATOM 578 C C . GLY A 1 84 ? 23.113 1.005 -23.247 1.00 87.44 84 GLY A C 1
ATOM 579 O O . GLY A 1 84 ? 23.708 0.259 -24.023 1.00 87.44 84 GLY A O 1
ATOM 580 N N . ALA A 1 85 ? 22.199 0.529 -22.395 1.00 86.44 85 ALA A N 1
ATOM 581 C CA . ALA A 1 85 ? 21.760 -0.861 -22.405 1.00 86.44 85 ALA A CA 1
ATOM 582 C C . ALA A 1 85 ? 20.857 -1.129 -23.633 1.00 86.44 85 ALA A C 1
ATOM 584 O O . ALA A 1 85 ? 19.738 -0.609 -23.672 1.00 86.44 85 ALA A O 1
ATOM 585 N N . PRO A 1 86 ? 21.246 -2.008 -24.583 1.00 81.06 86 PRO A N 1
ATOM 586 C CA . PRO A 1 86 ? 20.522 -2.189 -25.851 1.00 81.06 86 PRO A CA 1
ATOM 587 C C . PRO A 1 86 ? 19.065 -2.632 -25.674 1.00 81.06 86 PRO A C 1
ATOM 589 O O . PRO A 1 86 ? 18.183 -2.286 -26.453 1.00 81.06 86 PRO A O 1
ATOM 592 N N . ILE A 1 87 ? 18.794 -3.393 -24.610 1.00 77.62 87 ILE A N 1
ATOM 593 C CA . ILE A 1 87 ? 17.449 -3.876 -24.278 1.00 77.62 87 ILE A CA 1
ATOM 594 C C . ILE A 1 87 ? 16.516 -2.703 -23.935 1.00 77.62 87 ILE A C 1
ATOM 596 O O . ILE A 1 87 ? 15.342 -2.738 -24.301 1.00 77.62 87 I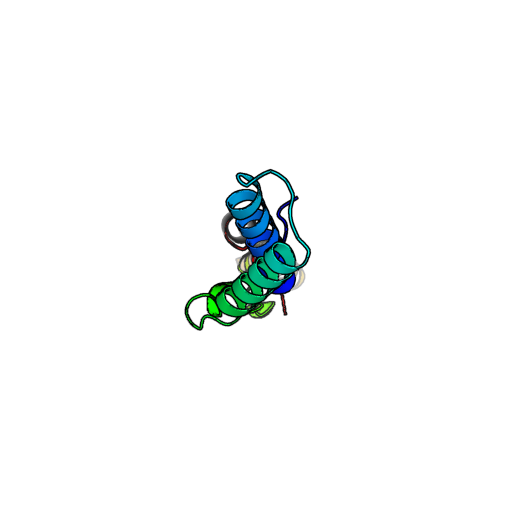LE A O 1
ATOM 600 N N . ALA A 1 88 ? 17.025 -1.655 -23.281 1.00 74.56 88 ALA A N 1
ATOM 601 C CA . ALA A 1 88 ? 16.236 -0.513 -22.820 1.00 74.56 88 ALA A CA 1
ATOM 602 C C . ALA A 1 88 ? 15.874 0.481 -23.940 1.00 74.56 88 ALA A C 1
ATOM 604 O O . ALA A 1 88 ? 14.956 1.281 -23.768 1.00 74.56 88 ALA A O 1
ATOM 605 N N . GLU A 1 89 ? 16.561 0.425 -25.082 1.00 80.00 89 GLU A N 1
ATOM 606 C CA . GLU A 1 89 ? 16.284 1.259 -26.262 1.00 80.00 89 GLU A CA 1
ATOM 607 C C . GLU A 1 89 ? 15.155 0.699 -27.140 1.00 80.00 89 GLU A C 1
ATOM 609 O O . GLU A 1 89 ? 14.651 1.381 -28.030 1.00 80.00 89 GLU A O 1
ATOM 614 N N . SER A 1 90 ? 14.730 -0.540 -26.887 1.00 85.88 90 SER A N 1
ATOM 615 C CA . SER A 1 90 ? 13.676 -1.185 -27.664 1.00 85.88 90 SER A CA 1
ATOM 616 C C . SER A 1 90 ? 12.280 -0.641 -27.332 1.00 85.88 90 SER A C 1
ATOM 618 O O . SER A 1 90 ? 11.937 -0.411 -26.170 1.00 85.88 90 SER A O 1
ATOM 620 N N . ALA A 1 91 ? 11.413 -0.551 -28.346 1.00 85.00 91 ALA A N 1
ATOM 621 C CA . ALA A 1 91 ? 9.988 -0.254 -28.154 1.00 85.00 91 ALA A CA 1
ATOM 622 C C . ALA A 1 91 ? 9.292 -1.291 -27.248 1.00 85.00 91 ALA A C 1
ATOM 624 O O . ALA A 1 91 ? 8.345 -0.975 -26.529 1.00 85.00 91 ALA A O 1
ATOM 625 N N . ALA A 1 92 ? 9.789 -2.532 -27.238 1.00 79.69 92 ALA A N 1
ATOM 626 C CA . ALA A 1 92 ? 9.309 -3.579 -26.345 1.00 79.69 92 ALA A CA 1
ATOM 627 C C . ALA A 1 92 ? 9.570 -3.241 -24.867 1.00 79.69 92 ALA A C 1
ATOM 629 O O . ALA A 1 92 ? 8.686 -3.449 -24.039 1.00 79.69 92 ALA A O 1
ATOM 630 N N . ALA A 1 93 ? 10.739 -2.687 -24.525 1.00 76.56 93 ALA A N 1
ATOM 631 C CA . ALA A 1 93 ? 11.048 -2.288 -23.152 1.00 76.56 93 ALA A CA 1
ATOM 632 C C . ALA A 1 93 ? 10.157 -1.140 -22.665 1.00 76.56 93 ALA A C 1
ATOM 634 O O . ALA A 1 93 ? 9.705 -1.164 -21.520 1.00 76.56 93 ALA A O 1
ATOM 635 N N . GLU A 1 94 ? 9.845 -0.177 -23.533 1.00 83.12 94 GLU A N 1
ATOM 636 C CA . GLU A 1 94 ? 8.887 0.886 -23.219 1.00 83.12 94 GLU A CA 1
ATOM 637 C C . GLU A 1 94 ? 7.485 0.323 -22.974 1.00 83.12 94 GLU A C 1
ATOM 639 O O . GLU A 1 94 ? 6.904 0.581 -21.922 1.00 83.12 94 GLU A O 1
ATOM 644 N N . LEU A 1 95 ? 6.975 -0.512 -23.887 1.00 83.88 95 LEU A N 1
ATOM 645 C CA . LEU A 1 95 ? 5.656 -1.138 -23.756 1.00 83.88 95 LEU A CA 1
ATOM 646 C C . LEU A 1 95 ? 5.541 -1.979 -22.479 1.00 83.88 95 LEU A C 1
ATOM 648 O O . LEU A 1 95 ? 4.572 -1.843 -21.731 1.00 83.88 95 LEU A O 1
ATOM 652 N N . VAL A 1 96 ? 6.538 -2.822 -22.19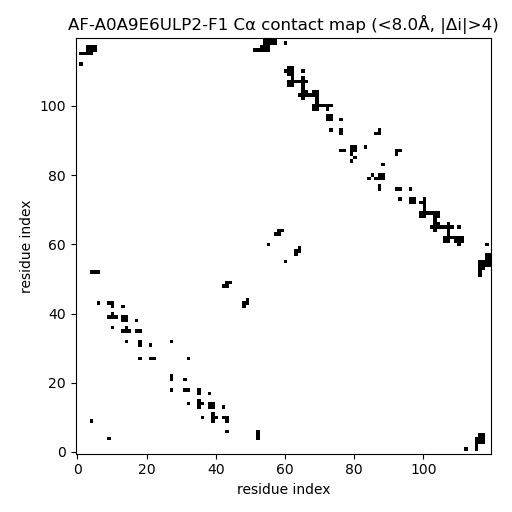9 1.00 82.31 96 VAL A N 1
ATOM 653 C CA . VAL A 1 96 ? 6.572 -3.644 -20.982 1.00 82.31 96 VAL A CA 1
ATOM 654 C C . VAL A 1 96 ? 6.624 -2.758 -19.741 1.00 82.31 96 VAL A C 1
ATOM 656 O O . VAL A 1 96 ? 5.865 -2.990 -18.801 1.00 82.31 96 VAL A O 1
ATOM 659 N N . SER A 1 97 ? 7.451 -1.711 -19.738 1.00 85.12 97 SER A N 1
ATOM 660 C CA . SER A 1 97 ? 7.505 -0.760 -18.626 1.00 85.12 97 SER A CA 1
ATOM 661 C C . SER A 1 97 ? 6.162 -0.077 -18.396 1.00 85.12 97 SER A C 1
ATOM 663 O O . SER A 1 97 ? 5.730 0.030 -17.252 1.00 85.12 97 SER A O 1
ATOM 665 N N . THR A 1 98 ? 5.472 0.358 -19.451 1.00 84.94 98 THR A N 1
ATOM 666 C CA . THR A 1 98 ? 4.148 0.979 -19.336 1.00 84.94 98 THR A CA 1
ATOM 667 C C . THR A 1 98 ? 3.124 0.010 -18.749 1.00 84.94 98 THR A C 1
ATOM 669 O O . THR A 1 98 ? 2.387 0.382 -17.837 1.00 84.94 98 THR A O 1
ATOM 672 N N . LEU A 1 99 ? 3.096 -1.245 -19.210 1.00 87.44 99 LEU A N 1
ATOM 673 C CA . LEU A 1 99 ? 2.191 -2.268 -18.677 1.00 87.44 99 LEU A CA 1
ATOM 674 C C . LEU A 1 99 ? 2.471 -2.568 -17.200 1.00 87.44 99 LEU A C 1
ATOM 676 O O . LEU A 1 99 ? 1.541 -2.619 -16.393 1.00 87.44 99 LEU A O 1
ATOM 680 N N . VAL A 1 100 ? 3.745 -2.710 -16.827 1.00 87.75 100 VAL A N 1
ATOM 681 C CA . VAL A 1 100 ? 4.157 -2.914 -15.430 1.00 87.75 100 VAL A CA 1
ATOM 682 C C . VAL A 1 100 ? 3.784 -1.703 -14.576 1.00 87.75 100 VAL A C 1
ATOM 684 O O . VAL A 1 100 ? 3.291 -1.874 -13.459 1.00 87.75 100 VAL A O 1
ATOM 687 N N . SER A 1 101 ? 3.937 -0.485 -15.100 1.00 85.38 101 SER A N 1
ATOM 688 C CA . SER A 1 101 ? 3.530 0.725 -14.392 1.00 85.38 101 SER A CA 1
ATOM 689 C C . SER A 1 101 ? 2.032 0.788 -14.135 1.00 85.38 101 SER A C 1
ATOM 691 O O . SER A 1 101 ? 1.617 1.096 -13.017 1.00 85.38 101 SER A O 1
ATOM 693 N N . LEU A 1 102 ? 1.220 0.468 -15.145 1.00 83.94 102 LEU A N 1
ATOM 694 C CA . LEU A 1 102 ? -0.236 0.423 -15.024 1.00 83.94 102 LEU A CA 1
ATOM 695 C C . LEU A 1 102 ? -0.678 -0.649 -14.025 1.00 83.94 102 LEU A C 1
ATOM 697 O O . LEU A 1 102 ? -1.526 -0.378 -13.175 1.00 83.94 102 LEU A O 1
ATOM 701 N N . ALA A 1 103 ? -0.061 -1.832 -14.061 1.00 84.25 103 ALA A N 1
ATOM 702 C CA . ALA A 1 103 ? -0.317 -2.889 -13.087 1.00 84.25 103 ALA A CA 1
ATOM 703 C C . ALA A 1 103 ? 0.057 -2.452 -11.659 1.00 84.25 103 ALA A C 1
ATOM 705 O O . ALA A 1 103 ? -0.713 -2.671 -10.724 1.00 84.25 103 ALA A O 1
ATOM 706 N N . GLY A 1 104 ? 1.197 -1.775 -11.485 1.00 84.12 104 GLY A N 1
ATOM 707 C CA . GLY A 1 104 ? 1.606 -1.186 -10.209 1.00 84.12 104 GLY A CA 1
ATOM 708 C C . GLY A 1 104 ? 0.613 -0.139 -9.699 1.00 84.12 104 GLY A C 1
ATOM 709 O O . GLY A 1 104 ? 0.237 -0.165 -8.527 1.00 84.12 104 GLY A O 1
ATOM 710 N N . ALA A 1 105 ? 0.123 0.737 -10.578 1.00 81.69 105 ALA A N 1
ATOM 711 C CA . ALA A 1 105 ? -0.874 1.750 -10.237 1.00 81.69 105 ALA A CA 1
ATOM 712 C C . ALA A 1 105 ? -2.221 1.123 -9.839 1.00 81.69 105 ALA A C 1
ATOM 714 O O . ALA A 1 105 ? -2.792 1.503 -8.816 1.00 81.69 105 ALA A O 1
ATOM 715 N N . ALA A 1 106 ? -2.693 0.119 -10.585 1.00 83.25 106 ALA A N 1
ATOM 716 C CA . ALA A 1 106 ? -3.903 -0.631 -10.255 1.00 83.25 106 ALA A CA 1
ATOM 717 C C . ALA A 1 106 ? -3.764 -1.365 -8.911 1.00 83.25 106 ALA A C 1
ATOM 719 O O . ALA A 1 106 ? -4.660 -1.309 -8.069 1.00 83.25 106 ALA A O 1
ATOM 720 N N . TYR A 1 107 ? -2.607 -1.980 -8.657 1.00 78.94 107 TYR A N 1
ATOM 721 C CA . TYR A 1 107 ? -2.308 -2.619 -7.377 1.00 78.94 107 TYR A CA 1
ATOM 722 C C . TYR A 1 107 ? -2.253 -1.609 -6.221 1.00 78.94 107 TYR A C 1
ATOM 724 O O . TYR A 1 107 ? -2.740 -1.884 -5.122 1.00 78.94 107 TYR A O 1
ATOM 732 N N . ALA A 1 108 ? -1.713 -0.410 -6.464 1.00 84.38 108 ALA A N 1
ATOM 733 C CA . ALA A 1 108 ? -1.682 0.648 -5.465 1.00 84.38 108 ALA A CA 1
ATOM 734 C C . ALA A 1 108 ? -3.085 1.150 -5.110 1.00 84.38 108 ALA A C 1
ATOM 736 O O . ALA A 1 108 ? -3.390 1.367 -3.931 1.00 84.38 108 ALA A O 1
ATOM 737 N N . TRP A 1 109 ? -3.919 1.321 -6.138 1.00 82.69 109 TRP A N 1
ATOM 738 C CA . TRP A 1 109 ? -5.317 1.708 -6.020 1.00 82.69 109 TRP A CA 1
ATOM 739 C C . TRP A 1 109 ? -6.106 0.671 -5.220 1.00 82.69 109 TRP A C 1
ATOM 741 O O . TRP A 1 109 ? -6.709 1.014 -4.205 1.00 82.69 109 TRP A O 1
ATOM 751 N N . TYR A 1 110 ? -5.992 -0.607 -5.587 1.00 79.50 110 TYR A N 1
ATOM 752 C CA . TYR A 1 110 ? -6.616 -1.708 -4.857 1.00 79.50 110 TYR A CA 1
ATOM 753 C C . TYR A 1 110 ? -6.186 -1.741 -3.386 1.00 79.50 110 TYR A C 1
ATOM 755 O O . TYR A 1 110 ? -7.017 -1.855 -2.485 1.00 79.50 110 TYR A O 1
ATOM 763 N N . GLY A 1 111 ? -4.890 -1.560 -3.115 1.00 77.75 111 GLY A N 1
ATOM 764 C CA . GLY A 1 111 ? -4.376 -1.470 -1.751 1.00 77.75 111 GLY A CA 1
ATOM 765 C C . GLY A 1 111 ? -4.965 -0.299 -0.963 1.00 77.75 111 GLY A C 1
ATOM 766 O O . GLY A 1 111 ? -5.220 -0.441 0.230 1.00 77.75 111 GLY A O 1
ATOM 767 N N . ARG A 1 112 ? -5.223 0.841 -1.617 1.00 78.75 112 ARG A N 1
ATOM 768 C CA . ARG A 1 112 ? -5.824 2.029 -0.990 1.00 78.75 112 ARG A CA 1
ATOM 769 C C . ARG A 1 112 ? -7.297 1.811 -0.641 1.00 78.75 112 ARG A C 1
ATOM 771 O O . ARG A 1 112 ? -7.747 2.331 0.377 1.00 78.75 112 ARG A O 1
ATOM 778 N N . GLU A 1 113 ? -8.036 1.089 -1.477 1.00 76.06 113 GLU A N 1
ATOM 779 C CA . GLU A 1 113 ? -9.453 0.788 -1.239 1.00 76.06 113 GLU A CA 1
ATOM 780 C C . GLU A 1 113 ? -9.641 -0.304 -0.185 1.00 76.06 113 GLU A C 1
ATOM 782 O O . GLU A 1 113 ? -10.530 -0.208 0.656 1.00 76.06 113 GLU A O 1
ATOM 787 N N . THR A 1 114 ? -8.780 -1.323 -0.193 1.00 69.62 114 THR A N 1
ATOM 788 C CA . THR A 1 114 ? -8.932 -2.502 0.674 1.00 69.62 114 THR A CA 1
ATOM 789 C C . THR A 1 114 ? -8.166 -2.409 1.995 1.00 69.62 114 THR A C 1
ATOM 791 O O . THR A 1 114 ? -8.469 -3.146 2.934 1.00 69.62 114 THR A O 1
ATOM 794 N N . THR A 1 115 ? -7.196 -1.496 2.122 1.00 68.25 115 THR A N 1
ATOM 795 C CA . THR A 1 115 ? -6.437 -1.308 3.367 1.00 68.25 115 THR A CA 1
ATOM 796 C C . THR A 1 115 ? -6.957 -0.112 4.155 1.00 68.25 115 THR A C 1
ATOM 798 O O . THR A 1 115 ? -6.612 1.034 3.887 1.00 68.25 115 THR A O 1
ATOM 801 N N . THR A 1 116 ? -7.724 -0.388 5.207 1.00 66.12 116 THR A N 1
ATOM 802 C CA . THR A 1 116 ? -8.133 0.610 6.212 1.00 66.12 116 THR A CA 1
ATOM 803 C C . THR A 1 116 ? -7.171 0.686 7.401 1.00 66.12 116 THR A C 1
ATOM 805 O O . THR A 1 116 ? -7.341 1.522 8.279 1.00 66.12 116 THR A O 1
ATOM 808 N N . ARG A 1 117 ? -6.141 -0.163 7.456 1.00 69.25 117 ARG A N 1
ATOM 809 C CA . ARG A 1 117 ? -5.201 -0.244 8.587 1.00 69.25 117 ARG A CA 1
ATOM 810 C C . ARG A 1 117 ? -4.128 0.852 8.540 1.00 69.25 117 ARG A C 1
ATOM 812 O O . ARG A 1 117 ? -3.652 1.176 7.450 1.00 69.25 117 ARG A O 1
ATOM 819 N N . PRO A 1 118 ? -3.699 1.401 9.693 1.00 67.94 118 PRO A N 1
ATOM 820 C CA . PRO A 1 118 ? -2.602 2.362 9.749 1.00 67.94 118 PRO A CA 1
ATOM 821 C C . PRO A 1 118 ? -1.275 1.716 9.328 1.00 67.94 118 PRO A C 1
ATOM 823 O O . PRO A 1 118 ? -1.068 0.511 9.481 1.00 67.94 118 PRO A O 1
ATOM 826 N N . LEU A 1 119 ? -0.359 2.529 8.804 1.00 71.50 119 LEU A N 1
ATOM 827 C CA . LEU A 1 119 ? 0.992 2.088 8.458 1.00 71.50 119 LEU A CA 1
ATOM 828 C C . LEU A 1 119 ? 1.931 2.247 9.660 1.00 71.50 119 LEU A C 1
ATOM 830 O O . LEU A 1 119 ? 1.874 3.269 10.342 1.00 71.50 119 LEU A O 1
ATOM 834 N N . LYS A 1 120 ? 2.797 1.253 9.886 1.00 78.12 120 LYS A N 1
ATOM 835 C CA . LYS A 1 120 ? 3.918 1.316 10.839 1.00 78.12 120 LYS A CA 1
ATOM 836 C C . LYS A 1 120 ? 5.121 1.998 10.194 1.00 78.12 120 LYS A C 1
ATOM 838 O O . LYS A 1 120 ? 5.581 1.481 9.150 1.00 78.12 120 LYS A O 1
#

Mean predicted aligned error: 12.35 Å

Nearest PDB structures (foldseek):
  5mm0-assembly1_A  TM=3.492E-01  e=3.449E+00  Pyrococcus furiosus DSM 3638

Secondary structure (DSSP, 8-state):
------HHHHHHHHHHHHHHHHHTSSS--HHHHHHHHHHHHHHHT-TTTHHHHSPBPGGG-HHHHHHHHHHHHHHHHHHHHHTT-GGGGSHHHHHHHHHHHHHHHHHHHHHHHH--SPB-

Organism: NCBI:txid1437009

Solvent-accessible surface area (backbone atoms only — not comparable to full-atom values): 6263 Å² total; per-residue (Å²): 132,90,70,60,46,38,60,72,54,51,26,50,53,41,22,49,54,40,38,53,70,56,39,78,56,85,62,80,45,77,65,52,54,51,49,17,46,54,50,12,54,53,56,62,65,32,78,86,48,41,77,66,45,49,55,42,44,52,92,70,32,44,31,56,51,10,47,50,39,28,58,42,36,54,50,52,38,53,51,28,43,77,71,67,37,74,67,37,71,35,72,63,43,51,53,51,26,52,53,47,17,53,51,14,43,53,41,14,50,52,27,56,76,72,49,46,46,42,73,88

Sequence (120 aa):
MTHALTRSRLEAAVADAAADALGEAAVPTGKAMAGARRLAESVSADPRVAPALEPVSRLKSQTLRGVAIAAGAPLVVALGKALGAPIAESAAAELVSTLVSLAGAAYAWYGRETTTRPLK

pLDDT: mean 75.62, std 9.78, range [38.94, 91.38]

Radius of gyration: 23.61 Å; Cα contacts (8 Å, |Δi|>4): 133; chains: 1; bounding box: 58×22×63 Å